Protein AF-A0A7S3QH60-F1 (afdb_monomer_lite)

Sequence (102 aa):
MKAGMKYYPERLGFLFCKKKGMTACKRAFDKIGVDIAMNIIRRCIPPSDNHPILHHVIRHAPDLEDDIGQYYPDAVFLRDTNGHTLSQVKFCTKWRRGKRTF

Secondary structure (DSSP, 8-state):
-HHHHHH-GGGGHHHHSEETTEEHHHHHHHHH-HHHHHHHHHHHS-TTS---HHHHHHHH-GGGHHHHHTT-GGGGS-B-TTS-BHHHHHHHHHHHHHTT--

pLDDT: mean 77.56, std 10.82, range [38.97, 91.94]

Foldseek 3Di:
DLVCCLVCLVCLLQQLADDPNDGVLVVLCVPPNLVVSLVVVCVSPPLPRLRLNLLSCLQRPVVCNVSNCVSNVSSQQHADPVRHGSVRSNVVNVVVVVVVPD

Organism: NCBI:txid122233

Structure (mmCIF, N/CA/C/O backbone):
data_AF-A0A7S3QH60-F1
#
_entry.id   AF-A0A7S3QH60-F1
#
loop_
_atom_site.group_PDB
_atom_site.id
_atom_site.type_symbol
_atom_site.label_atom_id
_atom_site.label_alt_id
_atom_site.label_comp_id
_atom_site.label_asym_id
_atom_site.label_entity_id
_atom_site.label_seq_id
_atom_site.pdbx_PDB_ins_code
_atom_site.Cartn_x
_atom_site.Cartn_y
_atom_site.Cartn_z
_atom_site.occupancy
_atom_site.B_iso_or_equiv
_atom_site.auth_seq_id
_atom_site.auth_comp_id
_atom_site.auth_asym_id
_atom_site.auth_atom_id
_atom_site.pdbx_PDB_model_num
ATOM 1 N N . MET A 1 1 ? -7.205 -2.491 -16.442 1.00 52.62 1 MET A N 1
ATOM 2 C CA . MET A 1 1 ? -6.518 -2.076 -15.193 1.00 52.62 1 MET A CA 1
ATOM 3 C C . MET A 1 1 ? -4.998 -2.229 -15.275 1.00 52.62 1 MET A C 1
ATOM 5 O O . MET A 1 1 ? -4.320 -1.234 -15.075 1.00 52.62 1 MET A O 1
ATOM 9 N N . LYS A 1 2 ? -4.465 -3.405 -15.656 1.00 53.22 2 LYS A N 1
ATOM 10 C CA . LYS A 1 2 ? -3.012 -3.679 -15.733 1.00 53.22 2 LYS A CA 1
ATOM 11 C C . LYS A 1 2 ? -2.210 -2.684 -16.595 1.00 53.22 2 LYS A C 1
ATOM 13 O O . LYS A 1 2 ? -1.207 -2.162 -16.135 1.00 53.22 2 LYS A O 1
ATOM 18 N N . ALA A 1 3 ? -2.686 -2.357 -17.801 1.00 58.75 3 ALA A N 1
ATOM 19 C CA . ALA A 1 3 ? -2.025 -1.366 -18.659 1.00 58.75 3 ALA A CA 1
ATOM 20 C C . ALA A 1 3 ? -2.007 0.037 -18.022 1.00 58.75 3 ALA A C 1
ATOM 22 O O . ALA A 1 3 ? -0.967 0.675 -17.958 1.00 58.75 3 ALA A O 1
ATOM 23 N N . GLY A 1 4 ? -3.135 0.489 -17.467 1.00 61.88 4 GLY A N 1
ATOM 24 C CA . GLY A 1 4 ? -3.219 1.802 -16.819 1.00 61.88 4 GLY A CA 1
ATOM 25 C C . GLY A 1 4 ? -2.298 1.943 -15.606 1.00 61.88 4 GLY A C 1
ATOM 26 O O . GLY A 1 4 ? -1.717 3.000 -15.425 1.00 61.88 4 GLY A O 1
ATOM 27 N N . MET A 1 5 ? -2.122 0.884 -14.813 1.00 63.50 5 MET A N 1
ATOM 28 C CA . MET A 1 5 ? -1.185 0.890 -13.682 1.00 63.50 5 MET A CA 1
ATOM 29 C C . MET A 1 5 ? 0.277 0.893 -14.135 1.00 63.50 5 MET A C 1
ATOM 31 O O . MET A 1 5 ? 1.074 1.600 -13.540 1.00 63.50 5 MET A O 1
ATOM 35 N N . LYS A 1 6 ? 0.603 0.180 -15.222 1.00 62.47 6 LYS A N 1
ATOM 36 C CA . LYS A 1 6 ? 1.953 0.152 -15.803 1.00 62.47 6 LYS A CA 1
ATOM 37 C C . LYS A 1 6 ? 2.380 1.494 -16.413 1.00 62.47 6 LYS A C 1
ATOM 39 O O . LYS A 1 6 ? 3.545 1.853 -16.320 1.00 62.47 6 LYS A O 1
ATOM 44 N N . TYR A 1 7 ? 1.463 2.205 -17.073 1.00 64.38 7 TYR A N 1
ATOM 45 C CA . TYR A 1 7 ? 1.776 3.462 -17.773 1.00 64.38 7 TYR A CA 1
ATOM 46 C C . TYR A 1 7 ? 1.534 4.720 -16.931 1.00 64.38 7 TYR A C 1
ATOM 48 O O . TYR A 1 7 ? 2.067 5.772 -17.264 1.00 64.38 7 TYR A O 1
ATOM 56 N N . TYR A 1 8 ? 0.745 4.615 -15.858 1.00 67.38 8 TYR A N 1
ATOM 57 C CA . TYR A 1 8 ? 0.404 5.730 -14.972 1.00 67.38 8 TYR A CA 1
ATOM 58 C C . TYR A 1 8 ? 0.598 5.324 -13.504 1.00 67.38 8 TYR A C 1
ATOM 60 O O . TYR A 1 8 ? -0.385 5.188 -12.759 1.00 67.38 8 TYR A O 1
ATOM 68 N N . PRO A 1 9 ? 1.852 5.088 -13.077 1.00 63.56 9 PRO A N 1
ATOM 69 C CA . PRO A 1 9 ? 2.186 4.686 -11.712 1.00 63.56 9 PRO A CA 1
ATOM 70 C C . PRO A 1 9 ? 1.627 5.658 -10.664 1.00 63.56 9 PRO A C 1
ATOM 72 O O . PRO A 1 9 ? 1.158 5.241 -9.611 1.00 63.56 9 PRO A O 1
ATOM 75 N N . GLU A 1 10 ? 1.567 6.954 -10.961 1.00 65.25 10 GLU A N 1
ATOM 76 C CA . GLU A 1 10 ? 1.017 7.990 -10.083 1.00 65.25 10 GLU A CA 1
ATOM 77 C C . GLU A 1 10 ? -0.488 7.829 -9.813 1.00 65.25 10 GLU A C 1
ATOM 79 O O . GLU A 1 10 ? -0.997 8.260 -8.772 1.00 65.25 10 GLU A O 1
ATOM 84 N N . ARG A 1 11 ? -1.214 7.152 -10.713 1.00 69.69 11 ARG A N 1
ATOM 85 C CA . ARG A 1 11 ? -2.637 6.835 -10.536 1.00 69.69 11 ARG A CA 1
ATOM 86 C C . ARG A 1 11 ? -2.859 5.674 -9.566 1.00 69.69 11 ARG A C 1
ATOM 88 O O . ARG A 1 11 ? -3.995 5.466 -9.140 1.00 69.69 11 ARG A O 1
ATOM 95 N N . LEU A 1 12 ? -1.806 4.975 -9.128 1.00 72.62 12 LEU A N 1
ATOM 96 C CA . LEU A 1 12 ? -1.896 4.016 -8.019 1.00 72.62 12 LEU A CA 1
ATOM 97 C C . LEU A 1 12 ? -2.378 4.659 -6.728 1.00 72.62 12 LEU A C 1
ATOM 99 O O . LEU A 1 12 ? -3.098 4.020 -5.959 1.00 72.62 12 LEU A O 1
ATOM 103 N N . GLY A 1 13 ? -2.070 5.944 -6.530 1.00 70.88 13 GLY A N 1
ATOM 104 C CA . GLY A 1 13 ? -2.581 6.720 -5.407 1.00 70.88 13 GLY A CA 1
ATOM 105 C C . GLY A 1 13 ? -4.104 6.654 -5.264 1.00 70.88 13 GLY A C 1
ATOM 106 O O . GLY A 1 13 ? -4.605 6.701 -4.142 1.00 70.88 13 GLY A O 1
ATOM 107 N N . PHE A 1 14 ? -4.856 6.447 -6.354 1.00 77.75 14 PHE A N 1
ATOM 108 C CA . PHE A 1 14 ? -6.316 6.347 -6.301 1.00 77.75 14 PHE A CA 1
ATOM 109 C C . PHE A 1 14 ? -6.838 5.136 -5.524 1.00 77.75 14 PHE A C 1
ATOM 111 O O . PHE A 1 14 ? -7.939 5.220 -4.981 1.00 77.75 14 PHE A O 1
ATOM 118 N N . LEU A 1 15 ? -6.069 4.045 -5.410 1.00 79.69 15 LEU A N 1
ATOM 119 C CA . LEU A 1 15 ? -6.448 2.912 -4.555 1.00 79.69 15 LEU A CA 1
ATOM 120 C C . LEU A 1 15 ? -6.528 3.321 -3.079 1.00 79.69 15 LEU A C 1
ATOM 122 O O . LEU A 1 15 ? -7.374 2.820 -2.332 1.00 79.69 15 LEU A O 1
ATOM 126 N N . PHE A 1 16 ? -5.667 4.260 -2.686 1.00 81.81 16 PHE A N 1
ATOM 127 C CA . PHE A 1 16 ? -5.472 4.706 -1.310 1.00 81.81 16 PHE A CA 1
ATOM 128 C C . PHE A 1 16 ? -6.151 6.048 -1.014 1.00 81.81 16 PHE A C 1
ATOM 130 O O . PHE A 1 16 ? -6.305 6.418 0.147 1.00 81.81 16 PHE A O 1
ATOM 137 N N . CYS A 1 17 ? -6.616 6.773 -2.033 1.00 80.69 17 CYS A N 1
ATOM 138 C CA . CYS A 1 17 ? -7.433 7.969 -1.855 1.00 80.69 17 CYS A CA 1
ATOM 139 C C . CYS A 1 17 ? -8.782 7.622 -1.208 1.00 80.69 17 CYS A C 1
ATOM 141 O O . CYS A 1 17 ? -9.534 6.775 -1.695 1.00 80.69 17 CYS A O 1
ATOM 143 N N . LYS A 1 18 ? -9.125 8.323 -0.121 1.00 81.12 18 LYS A N 1
ATOM 144 C CA . LYS A 1 18 ? -10.437 8.194 0.523 1.00 81.12 18 LYS A CA 1
ATOM 145 C C . LYS A 1 18 ? -11.509 8.868 -0.338 1.00 81.12 18 LYS A C 1
ATOM 147 O O . LYS A 1 18 ? -11.421 10.059 -0.625 1.00 81.12 18 LYS A O 1
ATOM 152 N N . LYS A 1 19 ? -12.561 8.127 -0.690 1.00 78.44 19 LYS A N 1
ATOM 153 C CA . LYS A 1 19 ? -13.794 8.654 -1.292 1.00 78.44 19 LYS A CA 1
ATOM 154 C C . LYS A 1 19 ? -14.967 8.259 -0.400 1.00 78.44 19 LYS A C 1
ATOM 156 O O . LYS A 1 19 ? -15.182 7.077 -0.155 1.00 78.44 19 LYS A O 1
ATOM 161 N N . LYS A 1 20 ? -15.721 9.248 0.098 1.00 81.06 20 LYS A N 1
ATOM 162 C CA . LYS A 1 20 ? -16.770 9.050 1.124 1.00 81.06 20 LYS A CA 1
ATOM 163 C C . LYS A 1 20 ? -16.235 8.327 2.377 1.00 81.06 20 LYS A C 1
ATOM 165 O O . LYS A 1 20 ? -16.810 7.347 2.830 1.00 81.06 20 LYS A O 1
ATOM 170 N N . GLY A 1 21 ? -15.079 8.768 2.881 1.00 79.38 21 GLY A N 1
ATOM 171 C CA . GLY A 1 21 ? -14.469 8.248 4.114 1.00 79.38 21 GLY A CA 1
ATOM 172 C C . GLY A 1 21 ? -13.672 6.944 3.981 1.00 79.38 21 GLY A C 1
ATOM 173 O O . GLY A 1 21 ? -12.896 6.630 4.879 1.00 79.38 21 GLY A O 1
ATOM 174 N N . MET A 1 22 ? -13.776 6.224 2.859 1.00 83.69 22 MET A N 1
ATOM 175 C CA . MET A 1 22 ? -13.164 4.901 2.690 1.00 83.69 22 MET A CA 1
ATOM 176 C C . MET A 1 22 ? -12.288 4.830 1.437 1.00 83.69 22 MET A C 1
ATOM 178 O O . MET A 1 22 ? -12.581 5.476 0.429 1.00 83.69 22 MET A O 1
ATOM 182 N N . THR A 1 23 ? -11.200 4.065 1.496 1.00 86.69 23 THR A N 1
ATOM 183 C CA . THR A 1 23 ? -10.333 3.827 0.335 1.00 86.69 23 THR A CA 1
ATOM 184 C C . THR A 1 23 ? -10.902 2.707 -0.531 1.00 86.69 23 THR A C 1
ATOM 186 O O . THR A 1 23 ? -11.641 1.844 -0.046 1.00 86.69 23 THR A O 1
ATOM 189 N N . ALA A 1 24 ? -10.562 2.700 -1.821 1.00 85.06 24 ALA A N 1
ATOM 190 C CA . ALA A 1 24 ? -10.928 1.585 -2.692 1.00 85.06 24 ALA A CA 1
ATOM 191 C C . ALA A 1 24 ? -10.269 0.276 -2.221 1.00 85.06 24 ALA A C 1
ATOM 193 O O . ALA A 1 24 ? -10.897 -0.776 -2.285 1.00 85.06 24 ALA A O 1
ATOM 194 N N . CYS A 1 25 ? -9.049 0.367 -1.678 1.00 85.19 25 CYS A N 1
ATOM 195 C CA . CYS A 1 25 ? -8.336 -0.766 -1.092 1.00 85.19 25 CYS A CA 1
ATOM 196 C C . CYS A 1 25 ? -9.091 -1.368 0.103 1.00 85.19 25 CYS A C 1
ATOM 198 O O . CYS A 1 25 ? -9.351 -2.565 0.122 1.00 85.19 25 CYS A O 1
ATOM 200 N N . LYS A 1 26 ? -9.544 -0.535 1.048 1.00 85.94 26 LYS A N 1
ATOM 201 C CA . LYS A 1 26 ? -10.277 -1.004 2.232 1.00 85.94 26 LYS A CA 1
ATOM 202 C C . LYS A 1 26 ? -11.618 -1.643 1.866 1.00 85.94 26 LYS A C 1
ATOM 204 O O . LYS A 1 26 ? -11.943 -2.704 2.371 1.00 85.94 26 LYS A O 1
ATOM 209 N N . ARG A 1 27 ? -12.331 -1.088 0.878 1.00 87.62 27 ARG A N 1
ATOM 210 C CA . ARG A 1 27 ? -13.538 -1.734 0.324 1.00 87.62 27 ARG A CA 1
ATOM 211 C C . ARG A 1 27 ? -13.263 -3.103 -0.291 1.00 87.62 27 ARG A C 1
ATOM 213 O O . ARG A 1 27 ? -14.130 -3.969 -0.240 1.00 87.62 27 ARG A O 1
ATOM 220 N N . ALA A 1 28 ? -12.108 -3.279 -0.930 1.00 86.38 28 ALA A N 1
ATOM 221 C CA . ALA A 1 28 ? -11.719 -4.577 -1.465 1.00 86.38 28 ALA A CA 1
ATOM 222 C C . ALA A 1 28 ? -11.426 -5.560 -0.324 1.00 86.38 28 ALA A C 1
ATOM 224 O O . ALA A 1 28 ? -11.930 -6.677 -0.359 1.00 86.38 28 ALA A O 1
ATOM 225 N N . PHE A 1 29 ? -10.708 -5.121 0.712 1.00 89.00 29 PHE A N 1
ATOM 226 C CA . PHE A 1 29 ? -10.432 -5.934 1.899 1.00 89.00 29 PHE A CA 1
ATOM 227 C C . PHE A 1 29 ? -11.725 -6.400 2.575 1.00 89.00 29 PHE A C 1
ATOM 229 O O . PHE A 1 29 ? -11.883 -7.594 2.808 1.00 89.00 29 PHE A O 1
ATOM 236 N N . ASP A 1 30 ? -12.690 -5.499 2.771 1.00 88.75 30 ASP A N 1
ATOM 237 C CA . ASP A 1 30 ? -13.981 -5.827 3.389 1.00 88.75 30 ASP A CA 1
ATOM 238 C C . ASP A 1 30 ? -14.813 -6.808 2.540 1.00 88.75 30 ASP A C 1
ATOM 240 O O . ASP A 1 30 ? -15.583 -7.602 3.074 1.00 88.75 30 ASP A O 1
ATOM 244 N N . LYS A 1 31 ? -14.690 -6.755 1.205 1.00 91.94 31 LYS A N 1
ATOM 245 C CA . LYS A 1 31 ? -15.537 -7.539 0.291 1.00 91.94 31 LYS A CA 1
ATOM 246 C C . LYS A 1 31 ? -15.006 -8.943 0.008 1.00 91.94 31 LYS A C 1
ATOM 248 O O . LYS A 1 31 ? -15.805 -9.856 -0.179 1.00 91.94 31 LYS A O 1
ATOM 253 N N . ILE A 1 32 ? -13.691 -9.094 -0.130 1.00 90.56 32 ILE A N 1
ATOM 254 C CA . ILE A 1 32 ? -13.068 -10.349 -0.585 1.00 90.56 32 ILE A CA 1
ATOM 255 C C . ILE A 1 32 ? -11.955 -10.845 0.344 1.00 90.56 32 ILE A C 1
ATOM 257 O O . ILE A 1 32 ? -11.325 -11.851 0.039 1.00 90.56 32 ILE A O 1
ATOM 261 N N . GLY A 1 33 ? -11.716 -10.172 1.470 1.00 90.38 33 GLY A N 1
ATOM 262 C CA . GLY A 1 33 ? -10.627 -10.484 2.391 1.00 90.38 33 GLY A CA 1
ATOM 263 C C . GLY A 1 33 ? -9.294 -9.861 1.972 1.00 90.38 33 GLY A C 1
ATOM 264 O O . GLY A 1 33 ? -9.038 -9.607 0.790 1.00 90.38 33 GLY A O 1
ATOM 265 N N . VAL A 1 34 ? -8.437 -9.612 2.966 1.00 88.25 34 VAL A N 1
ATOM 266 C CA . VAL A 1 34 ? -7.128 -8.960 2.789 1.00 88.25 34 VAL A CA 1
ATOM 267 C C . VAL A 1 34 ? -6.233 -9.786 1.868 1.00 88.25 34 VAL A C 1
ATOM 269 O O . VAL A 1 34 ? -5.761 -9.261 0.863 1.00 88.25 34 VAL A O 1
ATOM 272 N N . ASP A 1 35 ? -6.075 -11.083 2.127 1.00 87.75 35 ASP A N 1
ATOM 273 C CA . ASP A 1 35 ? -5.133 -11.937 1.389 1.00 87.75 35 ASP A CA 1
ATOM 274 C C . ASP A 1 35 ? -5.477 -12.042 -0.105 1.00 87.75 35 ASP A C 1
ATOM 276 O O . ASP A 1 35 ? -4.613 -11.899 -0.975 1.00 87.75 35 ASP A O 1
ATOM 280 N N . ILE A 1 36 ? -6.761 -12.239 -0.429 1.00 88.88 36 ILE A N 1
ATOM 281 C CA . ILE A 1 36 ? -7.228 -12.349 -1.819 1.00 88.88 36 ILE A CA 1
ATOM 282 C C . ILE A 1 36 ? -7.075 -11.004 -2.529 1.00 88.88 36 ILE A C 1
ATOM 284 O O . ILE A 1 36 ? -6.566 -10.948 -3.653 1.00 88.88 36 ILE A O 1
ATOM 288 N N . ALA A 1 37 ? -7.475 -9.910 -1.877 1.00 88.62 37 ALA A N 1
ATOM 289 C CA . ALA A 1 37 ? -7.314 -8.574 -2.432 1.00 88.62 37 ALA A CA 1
ATOM 290 C C . ALA A 1 37 ? -5.837 -8.247 -2.681 1.00 88.62 37 ALA A C 1
ATOM 292 O O . ALA A 1 37 ? -5.493 -7.776 -3.765 1.00 88.62 37 ALA A O 1
ATOM 293 N N . MET A 1 38 ? -4.955 -8.551 -1.729 1.00 86.38 38 MET A N 1
ATOM 294 C CA . MET A 1 38 ? -3.519 -8.315 -1.852 1.00 86.38 38 MET A CA 1
ATOM 295 C C . MET A 1 38 ? -2.886 -9.159 -2.951 1.00 86.38 38 MET A C 1
ATOM 297 O O . MET A 1 38 ? -2.074 -8.640 -3.719 1.00 86.38 38 MET A O 1
ATOM 301 N N . ASN A 1 39 ? -3.314 -10.410 -3.118 1.00 86.25 39 ASN A N 1
ATOM 302 C CA . ASN A 1 39 ? -2.871 -11.242 -4.232 1.00 86.25 39 ASN A CA 1
ATOM 303 C C . ASN A 1 39 ? -3.275 -10.633 -5.590 1.00 86.25 39 ASN A C 1
ATOM 305 O O . ASN A 1 39 ? -2.460 -10.547 -6.509 1.00 86.25 39 ASN A O 1
ATOM 309 N N . ILE A 1 40 ? -4.507 -10.126 -5.720 1.00 85.19 40 ILE A N 1
ATOM 310 C CA . ILE A 1 40 ? -4.959 -9.434 -6.940 1.00 85.19 40 ILE A CA 1
ATOM 311 C C . ILE A 1 40 ? -4.139 -8.160 -7.181 1.00 85.19 40 ILE A C 1
ATOM 313 O O . ILE A 1 40 ? -3.638 -7.958 -8.289 1.00 85.19 40 ILE A O 1
ATOM 317 N N . ILE A 1 41 ? -3.961 -7.328 -6.151 1.00 83.25 41 ILE A N 1
ATOM 318 C CA . ILE A 1 41 ? -3.181 -6.084 -6.224 1.00 83.25 41 ILE A CA 1
ATOM 319 C C . ILE A 1 41 ? -1.748 -6.398 -6.667 1.00 83.25 41 ILE A C 1
ATOM 321 O O . ILE A 1 41 ? -1.270 -5.771 -7.604 1.00 83.25 41 ILE A O 1
ATOM 325 N N . ARG A 1 42 ? -1.103 -7.421 -6.096 1.00 80.56 42 ARG A N 1
ATOM 326 C CA . ARG A 1 42 ? 0.258 -7.863 -6.450 1.00 80.56 42 ARG A CA 1
ATOM 327 C C . ARG A 1 42 ? 0.380 -8.401 -7.873 1.00 80.56 42 ARG A C 1
ATOM 329 O O . ARG A 1 42 ? 1.399 -8.200 -8.527 1.00 80.56 42 ARG A O 1
ATOM 336 N N . ARG A 1 43 ? -0.663 -9.044 -8.406 1.00 81.12 43 ARG A N 1
ATOM 337 C CA . ARG A 1 43 ? -0.704 -9.452 -9.826 1.00 81.12 43 ARG A CA 1
ATOM 338 C C . ARG A 1 43 ? -0.879 -8.261 -10.770 1.00 81.12 43 ARG A C 1
ATOM 340 O O . ARG A 1 43 ? -0.459 -8.330 -11.928 1.00 81.12 43 ARG A O 1
ATOM 347 N N . CYS A 1 44 ? -1.523 -7.193 -10.305 1.00 77.88 44 CYS A N 1
ATOM 348 C CA . CYS A 1 44 ? -1.692 -5.956 -11.063 1.00 77.88 44 CYS A CA 1
ATOM 349 C C . CYS A 1 44 ? -0.488 -5.014 -10.953 1.00 77.88 44 CYS A C 1
ATOM 351 O O . CYS A 1 44 ? -0.217 -4.299 -11.915 1.00 77.88 44 CYS A O 1
ATOM 353 N N . ILE A 1 45 ? 0.202 -5.023 -9.812 1.00 76.44 45 ILE A N 1
ATOM 354 C CA . ILE A 1 45 ? 1.315 -4.142 -9.450 1.00 76.44 45 ILE A CA 1
ATOM 355 C C . ILE A 1 45 ? 2.444 -5.040 -8.942 1.00 76.44 45 ILE A C 1
ATOM 357 O O . ILE A 1 45 ? 2.535 -5.317 -7.746 1.00 76.44 45 ILE A O 1
ATOM 361 N N . PRO A 1 46 ? 3.273 -5.574 -9.845 1.00 72.44 46 PRO A N 1
ATOM 362 C CA . PRO A 1 46 ? 4.389 -6.408 -9.445 1.00 72.44 46 PRO A CA 1
ATOM 363 C C . PRO A 1 46 ? 5.382 -5.596 -8.595 1.00 72.44 46 PRO A C 1
ATOM 365 O O . PRO A 1 46 ? 5.653 -4.438 -8.925 1.00 72.44 46 PRO A O 1
ATOM 368 N N . PRO A 1 47 ? 5.986 -6.193 -7.552 1.00 65.31 47 PRO A N 1
ATOM 369 C CA . PRO A 1 47 ? 7.029 -5.541 -6.755 1.00 65.31 47 PRO A CA 1
ATOM 370 C C . PRO A 1 47 ? 8.238 -5.072 -7.584 1.00 65.31 47 PRO A C 1
ATOM 372 O O . PRO A 1 47 ? 8.915 -4.127 -7.197 1.00 65.31 47 PRO A O 1
ATOM 375 N N . SER A 1 48 ? 8.484 -5.696 -8.742 1.00 63.88 48 SER A N 1
ATOM 376 C CA . SER A 1 48 ? 9.623 -5.421 -9.627 1.00 63.88 48 SER A CA 1
ATOM 377 C C . SER A 1 48 ? 9.584 -4.069 -10.337 1.00 63.88 48 SER A C 1
ATOM 379 O O . SER A 1 48 ? 10.608 -3.620 -10.842 1.00 63.88 48 SER A O 1
ATOM 381 N N . ASP A 1 49 ? 8.422 -3.422 -10.430 1.00 61.84 49 ASP A N 1
ATOM 382 C CA . ASP A 1 49 ? 8.222 -2.365 -11.425 1.00 61.84 49 ASP A CA 1
ATOM 383 C C . ASP A 1 49 ? 8.539 -0.941 -10.906 1.00 61.84 49 ASP A C 1
ATOM 385 O O . ASP A 1 49 ? 7.978 0.027 -11.408 1.00 61.84 49 ASP A O 1
ATOM 389 N N . ASN A 1 50 ? 9.418 -0.770 -9.907 1.00 66.81 50 ASN A N 1
ATOM 390 C CA . ASN A 1 50 ? 9.776 0.544 -9.325 1.00 66.81 50 ASN A CA 1
ATOM 391 C C . ASN A 1 50 ? 8.570 1.401 -8.881 1.00 66.81 50 ASN A C 1
ATOM 393 O O . ASN A 1 50 ? 8.660 2.624 -8.778 1.00 66.81 50 ASN A O 1
ATOM 397 N N . HIS A 1 51 ? 7.427 0.777 -8.597 1.00 71.88 51 HIS A N 1
ATOM 398 C CA . HIS A 1 51 ? 6.221 1.498 -8.211 1.00 71.88 51 HIS A CA 1
ATOM 399 C C . HIS A 1 51 ? 6.286 1.895 -6.731 1.00 71.88 51 HIS A C 1
ATOM 401 O O . HIS A 1 51 ? 6.319 1.012 -5.870 1.00 71.88 51 HIS A O 1
ATOM 407 N N . PRO A 1 52 ? 6.213 3.195 -6.389 1.00 77.62 52 PRO A N 1
ATOM 408 C CA . PRO A 1 52 ? 6.292 3.666 -5.008 1.00 77.62 52 PRO A CA 1
ATOM 409 C C . PRO A 1 52 ? 4.967 3.463 -4.244 1.00 77.62 52 PRO A C 1
ATOM 411 O O . PRO A 1 52 ? 4.399 4.399 -3.674 1.00 77.62 52 PRO A O 1
ATOM 414 N N . ILE A 1 53 ? 4.432 2.236 -4.232 1.00 83.56 53 ILE A N 1
ATOM 415 C CA . ILE A 1 53 ? 3.116 1.918 -3.659 1.00 83.56 53 ILE A CA 1
ATOM 416 C C . ILE A 1 53 ? 3.033 2.323 -2.183 1.00 83.56 53 ILE A C 1
ATOM 418 O O . ILE A 1 53 ? 2.067 2.969 -1.777 1.00 83.56 53 ILE A 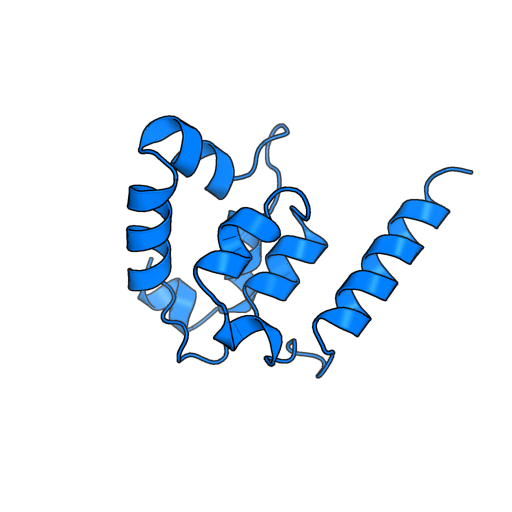O 1
ATOM 422 N N . LEU A 1 54 ? 4.089 2.066 -1.403 1.00 84.00 54 LEU A N 1
ATOM 423 C CA . LEU A 1 54 ? 4.132 2.428 0.013 1.00 84.00 54 LEU A CA 1
ATOM 424 C C . LEU A 1 54 ? 4.138 3.946 0.232 1.00 84.00 54 LEU A C 1
ATOM 426 O O . LEU A 1 54 ? 3.520 4.425 1.181 1.00 84.00 54 LEU A O 1
ATOM 430 N N . HIS A 1 55 ? 4.743 4.737 -0.661 1.00 84.62 55 HIS A N 1
ATOM 431 C CA . HIS A 1 55 ? 4.679 6.201 -0.559 1.00 84.62 55 HIS A CA 1
ATOM 432 C C . HIS A 1 55 ? 3.244 6.714 -0.712 1.00 84.62 55 HIS A C 1
ATOM 434 O O . HIS A 1 55 ? 2.828 7.630 0.003 1.00 84.62 55 HIS A O 1
ATOM 440 N N . HIS A 1 56 ? 2.462 6.102 -1.605 1.00 83.69 56 HIS A N 1
ATOM 441 C CA . HIS A 1 56 ? 1.047 6.429 -1.751 1.00 83.69 56 HIS A CA 1
ATOM 442 C C . HIS A 1 56 ? 0.227 6.007 -0.527 1.00 83.69 56 HIS A C 1
ATOM 444 O O . HIS A 1 56 ? -0.630 6.777 -0.084 1.00 83.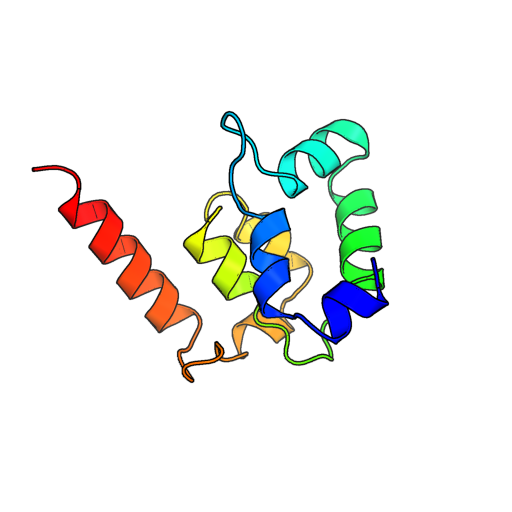69 56 HIS A O 1
ATOM 450 N N . VAL A 1 57 ? 0.518 4.842 0.057 1.00 86.62 57 VAL A N 1
ATOM 451 C CA . VAL A 1 57 ? -0.123 4.374 1.295 1.00 86.62 57 VAL A CA 1
ATOM 452 C C . VAL A 1 57 ? 0.125 5.364 2.430 1.00 86.62 57 VAL A C 1
ATOM 454 O O . VAL A 1 57 ? -0.826 5.935 2.949 1.00 86.62 57 VAL A O 1
ATOM 457 N N . ILE A 1 58 ? 1.377 5.699 2.739 1.00 85.19 58 ILE A N 1
ATOM 458 C CA . ILE A 1 58 ? 1.715 6.648 3.818 1.00 85.19 58 ILE A CA 1
ATOM 459 C C . ILE A 1 58 ? 1.065 8.020 3.618 1.00 85.19 58 ILE A C 1
ATOM 461 O O . ILE A 1 58 ? 0.666 8.687 4.578 1.00 85.19 58 ILE A O 1
ATOM 465 N N . ARG A 1 59 ? 0.947 8.467 2.364 1.00 82.81 59 ARG A N 1
ATOM 466 C CA . ARG A 1 59 ? 0.364 9.771 2.045 1.00 82.81 59 ARG A CA 1
ATOM 467 C C . ARG A 1 59 ? -1.154 9.801 2.198 1.00 82.81 59 ARG A C 1
ATOM 469 O O . ARG A 1 59 ? -1.684 10.809 2.668 1.00 82.81 59 ARG A O 1
ATOM 476 N N . HIS A 1 60 ? -1.850 8.748 1.781 1.00 82.56 60 HIS A N 1
ATOM 477 C CA . HIS A 1 60 ? -3.310 8.767 1.644 1.00 82.56 60 HIS A CA 1
ATOM 478 C C . HIS A 1 60 ? -4.041 7.881 2.664 1.00 82.56 60 HIS A C 1
ATOM 480 O O . HIS A 1 60 ? -5.151 8.219 3.084 1.00 82.56 60 HIS A O 1
ATOM 486 N N . ALA A 1 61 ? -3.414 6.793 3.102 1.00 84.38 61 ALA A N 1
ATOM 487 C CA . ALA A 1 61 ? -3.970 5.784 3.995 1.00 84.38 61 ALA A CA 1
ATOM 488 C C . ALA A 1 61 ? -2.877 5.139 4.877 1.00 84.38 61 ALA A C 1
ATOM 490 O O . ALA A 1 61 ? -2.627 3.945 4.740 1.00 84.38 61 ALA A O 1
ATOM 491 N N . PRO A 1 62 ? -2.223 5.901 5.777 1.00 84.50 62 PRO A N 1
ATOM 492 C CA . PRO A 1 62 ? -1.155 5.366 6.631 1.00 84.50 62 PRO A CA 1
ATOM 493 C C . PRO A 1 62 ? -1.636 4.222 7.532 1.00 84.50 62 PRO A C 1
ATOM 495 O O . PRO A 1 62 ? -0.850 3.366 7.898 1.00 84.50 62 PRO A O 1
ATOM 498 N N . ASP A 1 63 ? -2.938 4.166 7.820 1.00 85.25 63 ASP A N 1
ATOM 499 C CA . ASP A 1 63 ? -3.574 3.087 8.581 1.00 85.25 63 ASP A CA 1
ATOM 500 C C . ASP A 1 63 ? -3.450 1.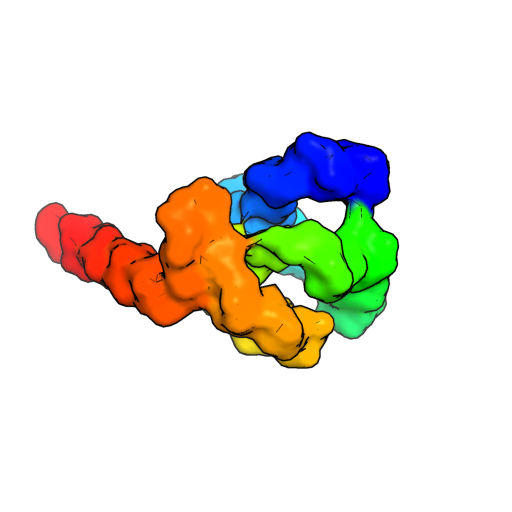708 7.896 1.00 85.25 63 ASP A C 1
ATOM 502 O O . ASP A 1 63 ? -3.718 0.698 8.528 1.00 85.25 63 ASP A O 1
ATOM 506 N N . LEU A 1 64 ? -3.106 1.666 6.601 1.00 84.31 64 LEU A N 1
ATOM 507 C CA . LEU A 1 64 ? -2.906 0.439 5.818 1.00 84.31 64 LEU A CA 1
ATOM 508 C C . LEU A 1 64 ? -1.418 0.140 5.579 1.00 84.31 64 LEU A C 1
ATOM 510 O O . LEU A 1 64 ? -1.087 -0.699 4.745 1.00 84.31 64 LEU A O 1
ATOM 514 N N . GLU A 1 65 ? -0.512 0.882 6.217 1.00 85.81 65 GLU A N 1
ATOM 515 C CA . GLU A 1 65 ? 0.922 0.736 5.980 1.00 85.81 65 GLU A CA 1
ATOM 516 C C . GLU A 1 65 ? 1.421 -0.660 6.342 1.00 85.81 65 GLU A C 1
ATOM 518 O O . GLU A 1 65 ? 2.099 -1.270 5.519 1.00 85.81 65 GLU A O 1
ATOM 523 N N . ASP A 1 66 ? 1.046 -1.173 7.512 1.00 85.44 66 ASP A N 1
ATOM 524 C CA . ASP A 1 66 ? 1.492 -2.486 7.984 1.00 85.44 66 ASP A CA 1
ATOM 525 C C . ASP A 1 66 ? 0.950 -3.604 7.079 1.00 85.44 66 ASP A C 1
ATOM 527 O O . ASP A 1 66 ? 1.716 -4.438 6.587 1.00 85.44 66 ASP A O 1
ATOM 531 N N . ASP A 1 67 ? -0.350 -3.539 6.756 1.00 85.31 67 ASP A N 1
ATOM 532 C CA . ASP A 1 67 ? -1.026 -4.499 5.878 1.00 85.31 67 ASP A CA 1
ATOM 533 C C . ASP A 1 67 ? -0.406 -4.535 4.480 1.00 85.31 67 ASP A C 1
ATOM 535 O O . ASP A 1 67 ? -0.231 -5.602 3.910 1.00 85.31 67 ASP A O 1
ATOM 539 N N . ILE A 1 68 ? -0.081 -3.383 3.882 1.00 84.38 68 ILE A N 1
ATOM 540 C CA . ILE A 1 68 ? 0.498 -3.339 2.530 1.00 84.38 68 ILE A CA 1
ATOM 541 C C . ILE A 1 68 ? 2.002 -3.648 2.580 1.00 84.38 68 ILE A C 1
ATOM 543 O O . ILE A 1 68 ? 2.526 -4.312 1.682 1.00 84.38 68 ILE A O 1
ATOM 547 N N . GLY A 1 69 ? 2.696 -3.178 3.617 1.00 84.56 69 GLY A N 1
ATOM 548 C CA . GLY A 1 69 ? 4.138 -3.324 3.814 1.00 84.56 69 GLY A CA 1
ATOM 549 C C . GLY A 1 69 ? 4.580 -4.778 3.859 1.00 84.56 69 GLY A C 1
ATOM 550 O O . GLY A 1 69 ? 5.566 -5.132 3.215 1.00 84.56 69 GLY A O 1
ATOM 551 N N . GLN A 1 70 ? 3.797 -5.641 4.510 1.00 85.88 70 GLN A N 1
ATOM 552 C CA . GLN A 1 70 ? 4.073 -7.077 4.573 1.00 85.88 70 GLN A CA 1
ATOM 553 C C . GLN A 1 70 ? 4.122 -7.746 3.185 1.00 85.88 70 GLN A C 1
ATOM 555 O O . GLN A 1 70 ? 4.883 -8.688 2.973 1.00 85.88 70 GLN A O 1
ATOM 560 N N . TYR A 1 71 ? 3.344 -7.253 2.219 1.00 83.50 71 TYR A N 1
ATOM 561 C CA . TYR A 1 71 ? 3.252 -7.838 0.874 1.00 83.50 71 TYR A CA 1
ATOM 562 C C . TYR A 1 71 ? 4.201 -7.194 -0.144 1.00 83.50 71 TYR A C 1
ATOM 564 O O . TYR A 1 71 ? 4.398 -7.752 -1.231 1.00 83.50 71 TYR A O 1
ATOM 572 N N . TYR A 1 72 ? 4.784 -6.042 0.202 1.00 83.38 72 TYR A N 1
ATOM 573 C CA . TYR A 1 72 ? 5.719 -5.278 -0.625 1.00 83.38 72 TYR A CA 1
ATOM 574 C C . TYR A 1 72 ? 6.982 -4.875 0.159 1.00 83.38 72 TYR A C 1
ATOM 576 O O . TYR A 1 72 ? 7.280 -3.682 0.256 1.00 83.38 72 TYR A O 1
ATOM 584 N N . PRO A 1 73 ? 7.759 -5.837 0.692 1.00 80.38 73 PRO A N 1
ATOM 585 C CA . PRO A 1 73 ? 8.969 -5.526 1.457 1.00 80.38 73 PRO A CA 1
ATOM 586 C C . PRO A 1 73 ? 10.002 -4.756 0.619 1.00 80.38 73 PRO A C 1
ATOM 588 O O . PRO A 1 73 ? 10.620 -3.809 1.102 1.00 80.38 73 PRO A O 1
ATOM 591 N N . ASP A 1 74 ? 10.116 -5.078 -0.671 1.00 79.81 74 ASP A N 1
ATOM 592 C CA . ASP A 1 74 ? 11.067 -4.430 -1.584 1.00 79.81 74 ASP A CA 1
ATOM 593 C C . ASP A 1 74 ? 10.726 -2.954 -1.842 1.00 79.81 74 ASP A C 1
ATOM 595 O O . ASP A 1 74 ? 11.605 -2.131 -2.105 1.00 79.81 74 ASP A O 1
ATOM 599 N N . ALA A 1 75 ? 9.448 -2.582 -1.706 1.00 80.00 75 ALA A N 1
ATOM 600 C CA . ALA A 1 75 ? 8.994 -1.217 -1.944 1.00 80.00 75 ALA A CA 1
ATOM 601 C C . ALA A 1 75 ? 9.461 -0.228 -0.865 1.00 80.00 75 ALA A C 1
ATOM 603 O O . ALA A 1 75 ? 9.328 0.983 -1.050 1.00 80.00 75 ALA A O 1
ATOM 604 N N . VAL A 1 76 ? 10.017 -0.716 0.252 1.00 79.06 76 VAL A N 1
ATOM 605 C CA . VAL A 1 76 ? 10.566 0.124 1.327 1.00 79.06 76 VAL A CA 1
ATOM 606 C C . VAL A 1 76 ? 11.789 0.912 0.857 1.00 79.06 76 VAL A C 1
ATOM 608 O O . VAL A 1 76 ? 11.991 2.051 1.283 1.00 79.06 76 VAL A O 1
ATOM 611 N N . PHE A 1 77 ? 12.577 0.326 -0.046 1.00 79.75 77 PHE A N 1
ATOM 612 C CA . PHE A 1 77 ? 13.802 0.928 -0.574 1.00 79.75 77 PHE A CA 1
ATOM 613 C C . PHE A 1 77 ? 13.571 1.773 -1.830 1.00 79.75 77 PHE A C 1
ATOM 615 O O . PHE A 1 77 ? 14.481 2.477 -2.272 1.00 79.75 77 PHE A O 1
ATOM 622 N N . LEU A 1 78 ? 12.363 1.725 -2.400 1.00 82.25 78 LEU A N 1
ATOM 623 C CA . LEU A 1 78 ? 12.012 2.535 -3.559 1.00 82.25 78 LEU A CA 1
ATOM 624 C C . LEU A 1 78 ? 11.941 4.018 -3.190 1.00 82.25 78 LEU A C 1
ATOM 626 O O . LEU A 1 78 ? 11.687 4.398 -2.043 1.00 82.25 78 LEU A O 1
ATOM 630 N N . ARG A 1 79 ? 12.194 4.852 -4.199 1.00 82.00 79 ARG A N 1
ATOM 631 C CA . ARG A 1 79 ? 12.079 6.307 -4.116 1.00 82.00 79 ARG A CA 1
ATOM 632 C C . ARG A 1 79 ? 10.831 6.778 -4.851 1.00 82.00 79 ARG A C 1
ATOM 634 O O . ARG A 1 79 ? 10.420 6.163 -5.835 1.00 82.00 79 ARG A O 1
ATOM 641 N N . ASP A 1 80 ? 10.240 7.878 -4.391 1.00 78.38 80 ASP A N 1
ATOM 642 C CA . ASP A 1 80 ? 9.140 8.528 -5.106 1.00 78.38 80 ASP A CA 1
ATOM 643 C C . ASP A 1 80 ? 9.636 9.185 -6.403 1.00 78.38 80 ASP A C 1
ATOM 645 O O . ASP A 1 80 ? 10.833 9.261 -6.682 1.00 78.38 80 ASP A O 1
ATOM 649 N N . THR A 1 81 ? 8.705 9.706 -7.201 1.00 74.44 81 THR A N 1
ATOM 650 C CA . THR A 1 81 ? 9.015 10.429 -8.445 1.00 74.44 81 THR A CA 1
ATOM 651 C C . THR A 1 81 ? 9.884 11.676 -8.237 1.00 74.44 81 THR A C 1
ATOM 653 O O . THR A 1 81 ? 10.425 12.201 -9.201 1.00 74.44 81 THR A O 1
ATOM 656 N N . ASN A 1 82 ? 10.015 12.161 -6.999 1.00 75.44 82 ASN A N 1
ATOM 657 C CA . ASN A 1 82 ? 10.862 13.290 -6.616 1.00 75.44 82 ASN A CA 1
ATOM 658 C C . ASN A 1 82 ? 12.191 12.829 -5.982 1.00 75.44 82 ASN A C 1
ATOM 660 O O . ASN A 1 82 ? 12.958 13.654 -5.492 1.00 75.44 82 ASN A O 1
ATOM 664 N N . GLY A 1 83 ? 12.468 11.522 -5.960 1.00 81.62 83 GLY A N 1
ATOM 665 C CA . GLY A 1 83 ? 13.671 10.939 -5.372 1.00 81.62 83 GLY A CA 1
ATOM 666 C C . GLY A 1 83 ? 13.628 10.764 -3.849 1.00 81.62 83 GLY A C 1
ATOM 667 O O . GLY A 1 83 ? 14.651 10.387 -3.266 1.00 81.62 83 GLY A O 1
ATOM 668 N N . HIS A 1 84 ? 12.489 11.006 -3.192 1.00 83.00 84 HIS A N 1
ATOM 669 C CA . HIS A 1 84 ? 12.361 10.884 -1.741 1.00 83.00 84 HIS A CA 1
ATOM 670 C C . HIS A 1 84 ? 12.290 9.432 -1.288 1.00 83.00 84 HIS A C 1
ATOM 672 O O . HIS A 1 84 ? 11.625 8.609 -1.908 1.00 83.00 84 HIS A O 1
ATOM 678 N N . THR A 1 85 ? 12.913 9.136 -0.150 1.00 86.38 85 THR A N 1
ATOM 679 C CA . THR A 1 85 ? 12.777 7.831 0.505 1.00 86.38 85 THR A CA 1
ATOM 680 C C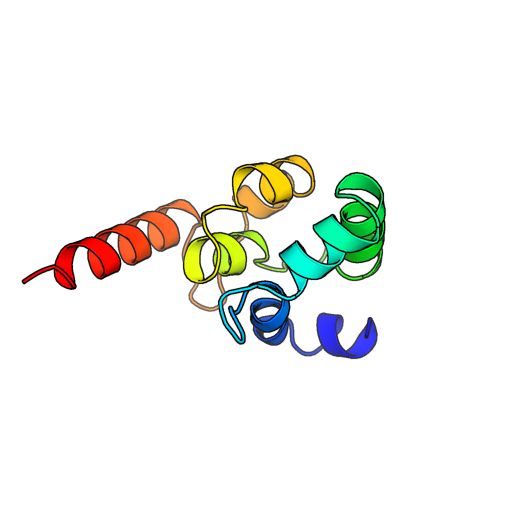 . THR A 1 85 ? 11.473 7.731 1.295 1.00 86.38 85 THR A C 1
ATOM 682 O O . THR A 1 85 ? 10.863 8.738 1.673 1.00 86.38 85 THR A O 1
ATOM 685 N N . LEU A 1 86 ? 11.077 6.500 1.633 1.00 83.06 86 LEU A N 1
ATOM 686 C CA . LEU A 1 86 ? 9.892 6.229 2.450 1.00 83.06 86 LEU A CA 1
ATOM 687 C C . LEU A 1 86 ? 9.895 7.031 3.759 1.00 83.06 86 LEU A C 1
ATOM 689 O O . LEU A 1 86 ? 8.890 7.640 4.126 1.00 83.06 86 LEU A O 1
ATOM 693 N N . SER A 1 87 ? 11.047 7.089 4.429 1.00 83.19 87 SER A N 1
ATOM 694 C CA . SER A 1 87 ? 11.240 7.810 5.690 1.00 83.19 87 SER A CA 1
ATOM 695 C C . SER A 1 87 ? 11.052 9.321 5.545 1.00 83.19 87 SER A C 1
ATOM 697 O O . SER A 1 87 ? 10.429 9.945 6.403 1.00 83.19 87 SER A O 1
ATOM 699 N N . GLN A 1 88 ? 11.535 9.914 4.449 1.00 83.44 88 GLN A N 1
ATOM 700 C CA . GLN A 1 88 ? 11.346 11.342 4.171 1.00 83.44 88 GLN A CA 1
ATOM 701 C C . GLN A 1 88 ? 9.867 11.667 3.939 1.00 83.44 88 GLN A C 1
ATOM 703 O O . GLN A 1 88 ? 9.343 12.625 4.511 1.00 83.44 88 GLN A O 1
ATOM 708 N N . VAL A 1 89 ? 9.163 10.825 3.175 1.00 84.06 89 VAL A N 1
ATOM 709 C CA . VAL A 1 89 ? 7.720 10.981 2.951 1.00 84.06 89 VAL A CA 1
ATOM 710 C C . VAL A 1 89 ? 6.951 10.856 4.268 1.00 84.06 89 VAL A C 1
ATOM 712 O O . VAL A 1 89 ? 6.137 11.732 4.561 1.00 84.06 89 VAL A O 1
ATOM 715 N N . LYS A 1 90 ? 7.241 9.840 5.098 1.00 83.81 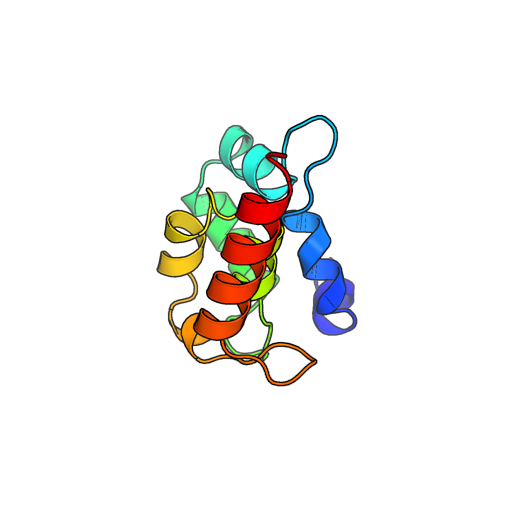90 LYS A N 1
ATOM 716 C CA . LYS A 1 90 ? 6.652 9.689 6.446 1.00 83.81 90 LYS A CA 1
ATOM 717 C C . LYS A 1 90 ? 6.865 10.923 7.313 1.00 83.81 90 LYS A C 1
ATOM 719 O O . LYS A 1 90 ? 5.939 11.388 7.976 1.00 83.81 90 LYS A O 1
ATOM 724 N N . PHE A 1 91 ? 8.079 11.466 7.312 1.00 81.19 91 PHE A N 1
ATOM 725 C CA . PHE A 1 91 ? 8.398 12.656 8.090 1.00 81.19 91 PHE A CA 1
ATOM 726 C C . PHE A 1 91 ? 7.574 13.862 7.622 1.00 81.19 91 PHE A C 1
ATOM 728 O O . PHE A 1 91 ? 6.918 14.514 8.436 1.00 81.19 91 PHE A O 1
ATOM 735 N N . CYS A 1 92 ? 7.518 14.117 6.310 1.00 78.00 92 CYS A N 1
ATOM 736 C CA . CYS A 1 92 ? 6.726 15.205 5.736 1.00 78.00 92 CYS A CA 1
ATOM 737 C C . CYS A 1 92 ? 5.216 15.048 5.975 1.00 78.00 92 CYS A C 1
ATOM 739 O O . CYS A 1 92 ? 4.531 16.037 6.253 1.00 78.00 92 CYS A O 1
ATOM 741 N N . THR A 1 93 ? 4.668 13.834 5.864 1.00 76.56 93 THR A N 1
ATOM 742 C CA . THR A 1 93 ? 3.236 13.596 6.100 1.00 76.56 93 THR A CA 1
ATOM 743 C C . THR A 1 93 ? 2.878 13.771 7.571 1.00 76.56 93 THR A C 1
ATOM 745 O O . THR A 1 93 ? 1.868 14.414 7.866 1.00 76.56 93 THR A O 1
ATOM 748 N N . LYS A 1 94 ? 3.724 13.292 8.493 1.00 75.75 94 LYS A N 1
ATOM 749 C CA . LYS A 1 94 ? 3.565 13.506 9.938 1.00 75.75 94 LYS A CA 1
ATOM 750 C C . LYS A 1 94 ? 3.619 14.995 10.290 1.00 75.75 94 LYS A C 1
ATOM 752 O O . LYS A 1 94 ? 2.708 15.493 10.950 1.00 75.75 94 LYS A O 1
ATOM 757 N N . TRP A 1 95 ? 4.599 15.732 9.761 1.00 69.81 95 TRP A N 1
ATOM 758 C CA . TRP A 1 95 ? 4.705 17.187 9.942 1.00 69.81 95 TRP A CA 1
ATOM 759 C C . TRP A 1 95 ? 3.471 17.946 9.436 1.00 69.81 95 TRP A C 1
ATOM 761 O O . TRP A 1 95 ? 2.962 18.832 10.121 1.00 69.81 95 TRP A O 1
ATOM 771 N N . ARG A 1 96 ? 2.942 17.597 8.254 1.00 62.78 96 ARG A N 1
ATOM 772 C CA . ARG A 1 96 ? 1.724 18.237 7.717 1.00 62.78 96 ARG A CA 1
ATOM 773 C C . ARG A 1 96 ? 0.480 17.971 8.557 1.00 62.78 96 ARG A C 1
ATOM 775 O O . ARG A 1 96 ? -0.387 18.837 8.614 1.00 62.78 96 ARG A O 1
ATOM 782 N N . ARG A 1 97 ? 0.363 16.790 9.170 1.00 61.53 97 ARG A N 1
ATOM 783 C CA . ARG A 1 97 ? -0.767 16.467 10.055 1.00 61.53 97 ARG A CA 1
ATOM 784 C C . ARG A 1 97 ? -0.678 17.233 11.375 1.00 61.53 97 ARG A C 1
ATOM 786 O O . ARG A 1 97 ? -1.704 17.720 11.826 1.00 61.53 97 ARG A O 1
ATOM 793 N N . GLY A 1 98 ? 0.527 17.424 11.919 1.00 60.38 98 GLY A N 1
ATOM 794 C CA . GLY A 1 98 ? 0.748 18.219 13.136 1.00 60.38 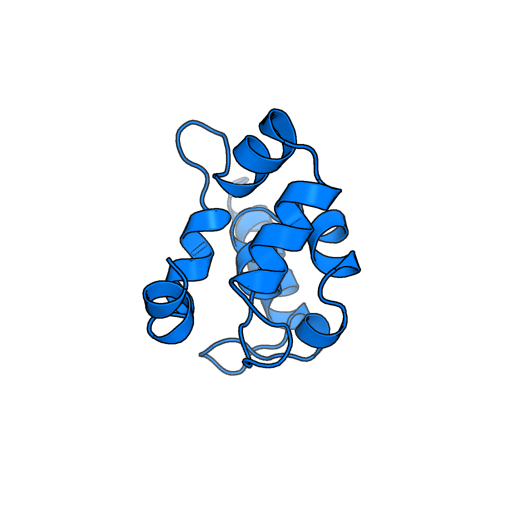98 GLY A CA 1
ATOM 795 C C . GLY A 1 98 ? 0.520 19.729 12.977 1.00 60.38 98 GLY A C 1
ATOM 796 O O . GLY A 1 98 ? 0.218 20.401 13.953 1.00 60.38 98 GLY A O 1
ATOM 797 N N . LYS A 1 99 ? 0.610 20.280 11.757 1.00 54.75 99 LYS A N 1
ATOM 798 C CA . LYS A 1 99 ? 0.302 21.700 11.483 1.00 54.75 99 LYS A CA 1
ATOM 799 C C . LYS A 1 99 ? -1.185 22.008 11.245 1.00 54.75 99 LYS A C 1
ATOM 801 O O . LYS A 1 99 ? -1.525 23.169 11.081 1.00 54.75 99 LYS A O 1
ATOM 806 N N . ARG A 1 100 ? -2.066 21.003 11.170 1.00 47.41 100 ARG A N 1
ATOM 807 C CA . ARG A 1 100 ? -3.514 21.192 10.922 1.00 47.41 100 ARG A CA 1
ATOM 808 C C . ARG A 1 100 ? -4.360 21.299 12.195 1.00 47.41 100 ARG A C 1
ATOM 810 O O . ARG A 1 100 ? -5.581 21.318 12.097 1.00 47.41 100 ARG A O 1
ATOM 817 N N . THR A 1 101 ? -3.722 21.324 13.360 1.00 46.12 101 THR A N 1
ATOM 818 C CA . THR A 1 101 ? -4.362 21.346 14.685 1.00 46.12 101 THR A CA 1
ATOM 819 C C . THR A 1 101 ? -4.218 22.687 15.414 1.00 46.12 101 THR A C 1
ATOM 821 O O . THR A 1 101 ? -4.285 22.708 16.637 1.00 46.12 101 THR A O 1
ATOM 824 N N . PHE A 1 102 ? -4.036 23.792 14.688 1.00 38.97 102 PHE A N 1
ATOM 825 C CA . PHE A 1 102 ? -4.103 25.152 15.231 1.00 38.97 102 PHE A CA 1
ATOM 826 C C . PHE A 1 102 ? -5.023 26.011 14.372 1.00 38.97 102 PHE A C 1
ATOM 828 O O . PHE A 1 102 ? -4.969 25.839 13.130 1.00 38.97 102 PHE A O 1
#

Radius of gyration: 13.55 Å; chains: 1; bounding box: 31×38×34 Å